Protein AF-A0A956X4N4-F1 (afdb_monomer)

Radius of gyration: 34.32 Å; Cα contacts (8 Å, |Δi|>4): 43; chains: 1; bounding box: 72×39×93 Å

Structure (mmCIF, N/CA/C/O backbone):
data_AF-A0A956X4N4-F1
#
_entry.id   AF-A0A956X4N4-F1
#
loop_
_atom_site.group_PDB
_atom_site.id
_atom_site.type_symbol
_atom_site.label_atom_id
_atom_site.label_alt_id
_atom_site.label_comp_id
_atom_site.label_asym_id
_atom_site.label_entity_id
_atom_site.label_seq_id
_atom_site.pdbx_PDB_ins_code
_atom_site.Cartn_x
_atom_site.Cartn_y
_atom_site.Cartn_z
_atom_site.occupancy
_atom_site.B_iso_or_equiv
_atom_site.auth_seq_id
_atom_site.auth_comp_id
_atom_site.auth_asym_id
_atom_site.auth_atom_id
_atom_site.pdbx_PDB_model_num
ATOM 1 N N . MET A 1 1 ? -42.221 9.502 59.748 1.00 60.72 1 MET A N 1
ATOM 2 C CA . MET A 1 1 ? -41.994 8.492 58.688 1.00 60.72 1 MET A CA 1
ATOM 3 C C . MET A 1 1 ? -40.885 7.553 59.148 1.00 60.72 1 MET A C 1
ATOM 5 O O . MET A 1 1 ? -39.830 8.037 59.537 1.00 60.72 1 MET A O 1
ATOM 9 N N . ASN A 1 2 ? -41.137 6.245 59.219 1.00 82.75 2 ASN A N 1
ATOM 10 C CA . ASN A 1 2 ? -40.305 5.322 60.005 1.00 82.75 2 ASN A CA 1
ATOM 11 C C . ASN A 1 2 ? 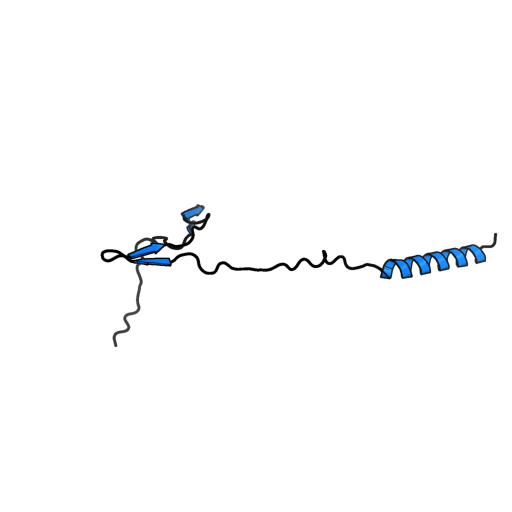-39.053 4.881 59.233 1.00 82.75 2 ASN A C 1
ATOM 13 O O . ASN A 1 2 ? -39.122 4.673 58.023 1.00 82.75 2 ASN A O 1
ATOM 17 N N . ARG A 1 3 ? -37.925 4.676 59.934 1.00 85.81 3 ARG A N 1
ATOM 18 C CA . ARG A 1 3 ? -36.639 4.215 59.355 1.00 85.81 3 ARG A CA 1
ATOM 19 C C . ARG A 1 3 ? -36.794 2.972 58.460 1.00 85.81 3 ARG A C 1
ATOM 21 O O . ARG A 1 3 ? -36.113 2.846 57.451 1.00 85.81 3 ARG A O 1
ATOM 28 N N . ARG A 1 4 ? -37.762 2.105 58.778 1.00 87.25 4 ARG A N 1
ATOM 29 C CA . ARG A 1 4 ? -38.144 0.925 57.986 1.00 87.25 4 ARG A CA 1
ATOM 30 C C . ARG A 1 4 ? -38.617 1.261 56.564 1.00 87.25 4 ARG A C 1
ATOM 32 O O . ARG A 1 4 ? -38.272 0.545 55.634 1.00 87.25 4 ARG A O 1
ATOM 39 N N . ASN A 1 5 ? -39.363 2.349 56.377 1.00 88.38 5 ASN A N 1
ATOM 40 C CA . ASN A 1 5 ? -39.889 2.731 55.063 1.00 88.38 5 ASN A CA 1
ATOM 41 C C . ASN A 1 5 ? -38.766 3.260 54.156 1.00 88.38 5 ASN A C 1
ATOM 43 O O . ASN A 1 5 ? -38.765 2.987 52.963 1.00 88.38 5 ASN A O 1
ATOM 47 N N . TRP A 1 6 ? -37.771 3.938 54.736 1.00 91.00 6 TRP A N 1
ATOM 48 C CA . TRP A 1 6 ? -36.577 4.401 54.020 1.00 91.00 6 TRP A CA 1
ATOM 49 C C . TRP A 1 6 ? -35.702 3.250 53.524 1.00 91.00 6 TRP A C 1
ATOM 51 O O . TRP A 1 6 ? -35.243 3.279 52.386 1.00 91.00 6 TRP A O 1
ATOM 61 N N . MET A 1 7 ? -35.527 2.210 54.344 1.00 91.12 7 MET A N 1
ATOM 62 C CA . MET A 1 7 ? -34.797 1.002 53.945 1.00 91.12 7 MET A CA 1
ATOM 63 C C . MET A 1 7 ? -35.459 0.322 52.739 1.00 91.12 7 MET A C 1
ATOM 65 O O . MET A 1 7 ? -34.776 -0.048 51.789 1.00 91.12 7 MET A O 1
ATOM 69 N N . ILE A 1 8 ? -36.792 0.212 52.735 1.00 94.50 8 ILE A N 1
ATOM 70 C CA . ILE A 1 8 ? -37.541 -0.402 51.627 1.00 94.50 8 ILE A CA 1
ATOM 71 C C . ILE A 1 8 ? -37.366 0.407 50.338 1.00 94.50 8 ILE A 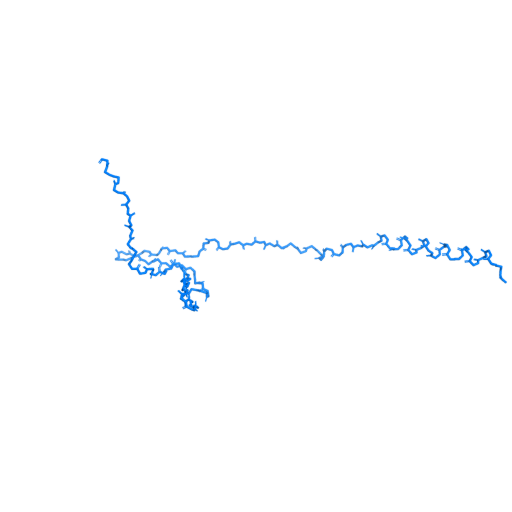C 1
ATOM 73 O O . ILE A 1 8 ? -37.079 -0.171 49.292 1.00 94.50 8 ILE A O 1
ATOM 77 N N . VAL A 1 9 ? -37.472 1.737 50.417 1.00 94.94 9 VAL A N 1
ATOM 78 C CA . VAL 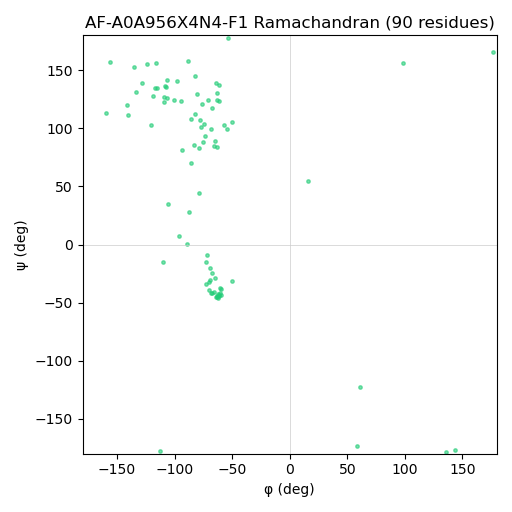A 1 9 ? -37.290 2.623 49.257 1.00 94.94 9 VAL A CA 1
ATOM 79 C C . VAL A 1 9 ? -35.873 2.511 48.693 1.00 94.94 9 VAL A C 1
ATOM 81 O O . VAL A 1 9 ? -35.717 2.333 47.489 1.00 94.94 9 VAL A O 1
ATOM 84 N N . LEU A 1 10 ? -34.843 2.539 49.544 1.00 95.06 10 LEU A N 1
ATOM 85 C CA . LEU A 1 10 ? -33.450 2.397 49.105 1.00 95.06 10 LEU A CA 1
ATOM 86 C C . LEU A 1 10 ? -33.196 1.053 48.416 1.00 95.06 10 LEU A C 1
ATOM 88 O O . LEU A 1 10 ? -32.534 1.003 47.382 1.00 95.06 10 LEU A O 1
ATOM 92 N N . THR A 1 11 ? -33.759 -0.027 48.955 1.00 94.25 11 THR A N 1
ATOM 93 C CA . THR A 1 11 ? -33.589 -1.368 48.380 1.00 94.25 11 THR A CA 1
ATOM 94 C C . THR A 1 11 ? -34.303 -1.489 47.032 1.00 94.25 11 THR A C 1
ATOM 96 O O . THR A 1 11 ? -33.736 -2.029 46.085 1.00 94.25 11 THR A O 1
ATOM 99 N N . ALA A 1 12 ? -35.514 -0.934 46.914 1.00 95.12 12 ALA A N 1
ATOM 100 C CA . ALA A 1 12 ? -36.266 -0.912 45.661 1.00 95.12 12 ALA A CA 1
ATOM 101 C C . ALA A 1 12 ? -35.544 -0.101 44.573 1.00 95.12 12 ALA A C 1
ATOM 103 O O . ALA A 1 12 ? -35.414 -0.571 43.446 1.00 95.12 12 ALA A O 1
ATOM 104 N N . VAL A 1 13 ? -35.012 1.077 44.918 1.00 93.94 13 VAL A N 1
ATOM 105 C CA . VAL A 1 13 ? -34.214 1.901 43.994 1.00 93.94 13 VAL A CA 1
ATOM 106 C C . VAL A 1 13 ? -32.959 1.153 43.545 1.00 93.94 13 VAL A C 1
ATOM 108 O O . VAL A 1 13 ? -32.658 1.126 42.355 1.00 93.94 13 VAL A O 1
ATOM 111 N N . CYS A 1 14 ? -32.259 0.493 44.470 1.00 91.81 14 CYS A N 1
ATOM 112 C CA . CYS A 1 14 ? -31.059 -0.275 44.149 1.00 91.81 14 CYS A CA 1
ATOM 113 C C . CYS A 1 14 ? -31.363 -1.430 43.180 1.00 91.81 14 CYS A C 1
ATOM 115 O O . CYS A 1 14 ? -30.660 -1.592 42.186 1.00 91.81 14 CYS A O 1
ATOM 117 N N . LEU A 1 15 ? -32.455 -2.172 43.403 1.00 91.69 15 LEU A N 1
ATOM 118 C CA . LEU A 1 15 ? -32.905 -3.243 42.505 1.00 91.69 15 LEU A CA 1
ATOM 119 C C . LEU A 1 15 ? -33.262 -2.726 41.107 1.00 91.69 15 LEU A C 1
ATOM 121 O O . LEU A 1 15 ? -32.869 -3.340 40.118 1.00 91.69 15 LEU A O 1
ATOM 125 N N . VAL A 1 16 ? -33.952 -1.587 41.009 1.00 90.75 16 VAL A N 1
ATOM 126 C CA . VAL A 1 16 ? -34.274 -0.963 39.715 1.00 90.75 16 VAL A CA 1
ATOM 127 C C . VAL A 1 16 ? -32.998 -0.557 38.977 1.00 90.75 16 VAL A C 1
ATOM 129 O O . VAL A 1 16 ? -32.852 -0.877 37.799 1.00 90.75 16 VAL A O 1
ATOM 132 N N . CYS A 1 17 ? -32.036 0.072 39.657 1.00 86.12 17 CYS A N 1
ATOM 133 C CA . CYS A 1 17 ? -30.749 0.427 39.055 1.00 86.12 17 CYS A CA 1
ATOM 134 C C . CYS A 1 17 ? -29.974 -0.805 38.559 1.00 86.12 17 CYS A C 1
ATOM 136 O O . CYS A 1 17 ? -29.355 -0.751 37.499 1.00 86.12 17 CYS A O 1
ATOM 138 N N . LEU A 1 18 ? -30.032 -1.919 39.294 1.00 84.25 18 LEU A N 1
ATOM 139 C CA . LEU A 1 18 ? -29.336 -3.161 38.950 1.00 84.25 18 LEU A CA 1
ATOM 140 C C . LEU A 1 18 ? -29.948 -3.841 37.714 1.00 84.25 18 LEU A C 1
ATOM 142 O O . LEU A 1 18 ? -29.218 -4.311 36.846 1.00 84.25 18 LEU A O 1
ATOM 146 N N . VAL A 1 19 ? -31.279 -3.822 37.592 1.00 83.31 19 VAL A N 1
ATOM 147 C CA . VAL A 1 19 ? -31.994 -4.313 36.401 1.00 83.31 19 VAL A CA 1
ATOM 148 C C . VAL A 1 19 ? -31.719 -3.423 35.185 1.00 83.31 19 VAL A C 1
ATOM 150 O O . VAL A 1 19 ? -31.458 -3.932 34.097 1.00 83.31 19 VAL A O 1
ATOM 153 N N . MET A 1 20 ? -31.711 -2.099 35.364 1.00 75.62 20 MET A N 1
ATOM 154 C CA . MET A 1 20 ? -31.444 -1.147 34.279 1.00 75.62 20 MET A CA 1
ATOM 155 C C . MET A 1 20 ? -29.979 -1.170 33.815 1.00 75.62 20 MET A C 1
ATOM 157 O O . MET A 1 20 ? -29.714 -0.993 32.629 1.00 75.62 20 MET A O 1
ATOM 161 N N . GLY A 1 21 ? -29.028 -1.442 34.716 1.00 68.75 21 GLY A N 1
ATOM 162 C CA . GLY A 1 21 ? -27.606 -1.590 34.386 1.00 68.75 21 GLY A CA 1
ATOM 163 C C . GLY A 1 21 ? -27.272 -2.845 33.568 1.00 68.75 21 GLY A C 1
ATOM 164 O O . GLY A 1 21 ? -26.247 -2.873 32.895 1.00 68.75 21 GLY A O 1
ATOM 165 N N . GLY A 1 22 ? -28.137 -3.866 33.570 1.00 64.38 22 GLY A N 1
ATOM 166 C CA . GLY A 1 22 ? -27.982 -5.059 32.726 1.00 64.38 22 GLY A CA 1
ATOM 167 C C . GLY A 1 22 ? -28.273 -4.817 31.238 1.00 64.38 22 GLY A C 1
ATOM 168 O O . GLY A 1 22 ? -27.877 -5.622 30.400 1.00 64.38 22 GLY A O 1
ATOM 169 N N . LEU A 1 23 ? -28.917 -3.694 30.893 1.00 60.94 23 LEU A N 1
ATOM 170 C CA . LEU A 1 23 ? -29.217 -3.284 29.515 1.00 60.94 23 LEU A CA 1
ATOM 171 C C . LEU A 1 23 ? -28.076 -2.484 28.872 1.00 60.94 23 LEU A C 1
ATOM 173 O O . LEU A 1 23 ? -28.320 -1.674 27.976 1.00 60.94 23 LEU A O 1
ATOM 177 N N . VAL A 1 24 ? -26.824 -2.702 29.292 1.00 61.12 24 VAL A N 1
ATOM 178 C CA . VAL A 1 24 ? -25.661 -2.262 28.512 1.00 61.12 24 VAL A CA 1
ATOM 179 C C . VAL A 1 24 ? -25.670 -3.068 27.215 1.00 61.12 24 VAL A C 1
ATOM 181 O O . VAL A 1 24 ? -25.048 -4.120 27.086 1.00 61.12 24 VAL A O 1
ATOM 184 N N . LEU A 1 25 ? -26.432 -2.575 26.240 1.00 62.03 25 LEU A N 1
ATOM 185 C CA . LEU A 1 25 ? -26.278 -2.917 24.843 1.00 62.03 25 LEU A CA 1
ATOM 186 C C . LEU A 1 25 ? -24.840 -2.539 24.524 1.00 62.03 25 LEU A C 1
ATOM 188 O O . LEU A 1 25 ? -24.512 -1.357 24.428 1.0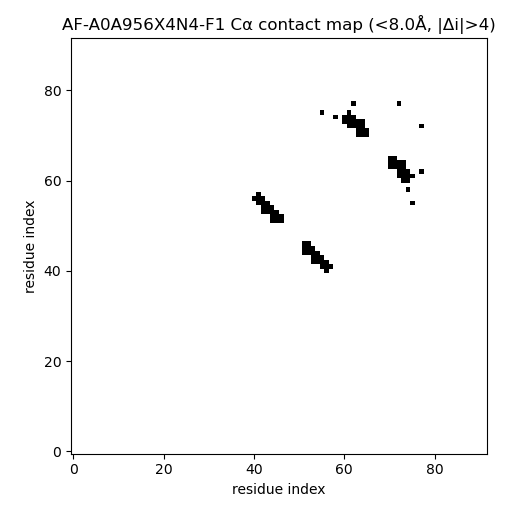0 62.03 25 LEU A O 1
ATOM 192 N N . ALA A 1 26 ? -23.964 -3.537 24.445 1.00 61.00 26 ALA A N 1
ATOM 193 C CA . ALA A 1 26 ? -22.643 -3.352 23.886 1.00 61.00 26 ALA A CA 1
ATOM 194 C C . ALA A 1 26 ? -22.851 -2.750 22.493 1.00 61.00 26 ALA A C 1
ATOM 196 O O . ALA A 1 26 ? -23.229 -3.448 21.550 1.00 61.00 26 ALA A O 1
ATOM 197 N N . GLN A 1 27 ? -22.692 -1.430 22.395 1.00 59.97 27 GLN A N 1
ATOM 198 C CA . GLN A 1 27 ? -22.715 -0.671 21.159 1.00 59.97 27 GLN A CA 1
ATOM 199 C C . GLN A 1 27 ? -21.530 -1.158 20.326 1.00 59.97 27 GLN A C 1
ATOM 201 O O . GLN A 1 27 ? -20.445 -0.584 20.336 1.00 59.97 27 GLN A O 1
ATOM 206 N N . SER A 1 28 ? -21.739 -2.253 19.612 1.00 65.94 28 SER A N 1
ATOM 207 C CA . SER A 1 28 ? -20.865 -2.730 18.554 1.00 65.94 28 SER A CA 1
ATOM 208 C C . SER A 1 28 ? -21.304 -2.015 17.284 1.00 65.94 28 SER A C 1
ATOM 210 O O . SER A 1 28 ? -21.975 -2.593 16.451 1.00 65.94 28 SER A O 1
ATOM 212 N N . GLY A 1 29 ? -21.046 -0.703 17.229 1.00 61.88 29 GLY A N 1
ATOM 213 C CA . GLY A 1 29 ? -21.194 0.192 16.073 1.00 61.88 29 GLY A CA 1
ATOM 214 C C . GLY A 1 29 ? -22.033 -0.277 14.871 1.00 61.88 29 GLY A C 1
ATOM 215 O O . GLY A 1 29 ? -21.516 -0.249 13.770 1.00 61.88 29 GLY A O 1
ATOM 216 N N . GLY A 1 30 ? -23.299 -0.678 15.033 1.00 68.44 30 GLY A N 1
ATOM 217 C CA . GLY A 1 30 ? -24.179 -1.088 13.926 1.00 68.44 30 GLY A CA 1
ATOM 218 C C . GLY A 1 30 ? -23.688 -2.270 13.063 1.00 68.44 30 GLY A C 1
ATOM 219 O O . GLY A 1 30 ? -22.678 -2.913 13.325 1.00 68.44 30 GLY A O 1
ATOM 220 N N . SER A 1 31 ? -24.416 -2.560 11.978 1.00 67.38 31 SER A N 1
ATOM 221 C CA . SER A 1 31 ? -24.045 -3.579 10.979 1.00 67.38 31 SER A CA 1
ATOM 222 C C . SER A 1 31 ? -22.980 -3.071 9.997 1.00 67.38 31 SER A C 1
ATOM 224 O O . SER A 1 31 ? -23.111 -3.251 8.784 1.00 67.38 31 SER A O 1
ATOM 226 N N . PHE A 1 32 ? -21.938 -2.390 10.476 1.00 65.69 32 PHE A N 1
ATOM 227 C CA . PHE A 1 32 ? -20.835 -1.999 9.603 1.00 65.69 32 PHE A CA 1
ATOM 228 C C . PHE A 1 32 ? -19.953 -3.218 9.336 1.00 65.69 32 PHE A C 1
ATOM 230 O O . PHE A 1 32 ? -19.127 -3.620 10.151 1.00 65.69 32 PHE A O 1
ATOM 237 N N . ALA A 1 33 ? -20.132 -3.821 8.163 1.00 74.38 33 ALA A N 1
ATOM 238 C CA . ALA A 1 33 ? -19.198 -4.808 7.654 1.00 74.38 33 ALA A CA 1
ATOM 239 C C . ALA A 1 33 ? -17.934 -4.085 7.167 1.00 74.38 33 ALA A C 1
ATOM 241 O O . ALA A 1 33 ? -17.928 -3.480 6.093 1.00 74.38 33 ALA A O 1
ATOM 242 N N . LEU A 1 34 ? -16.855 -4.151 7.948 1.00 72.00 34 LEU A N 1
ATOM 243 C CA . LEU A 1 34 ? -15.527 -3.767 7.474 1.00 72.00 34 LEU A CA 1
ATOM 244 C C . LEU A 1 34 ? -15.076 -4.791 6.428 1.00 72.00 34 LEU A C 1
ATOM 246 O O . LEU A 1 34 ? -14.636 -5.891 6.763 1.00 72.00 34 LEU A O 1
ATOM 250 N N . ARG A 1 35 ? -15.221 -4.447 5.147 1.00 76.12 35 ARG A N 1
ATOM 251 C CA . ARG A 1 35 ? -14.718 -5.275 4.049 1.00 76.12 35 ARG A CA 1
ATOM 252 C C . ARG A 1 35 ? -13.259 -4.924 3.796 1.00 76.12 35 ARG A C 1
ATOM 254 O O . ARG A 1 35 ? -12.953 -3.840 3.310 1.00 76.12 35 ARG A O 1
ATOM 261 N N . GLN A 1 36 ? -12.373 -5.840 4.169 1.00 78.69 36 GLN A N 1
ATOM 262 C CA . GLN A 1 36 ? -10.955 -5.744 3.855 1.00 78.69 36 GLN A CA 1
ATOM 263 C C . GLN A 1 36 ? -10.736 -6.210 2.418 1.00 78.69 36 GLN A C 1
ATOM 265 O O . GLN A 1 36 ? -11.185 -7.289 2.034 1.00 78.69 36 GLN A O 1
ATOM 270 N N . TYR A 1 37 ? -10.039 -5.392 1.642 1.00 69.81 37 TYR A N 1
ATOM 271 C CA . TYR A 1 37 ? -9.558 -5.745 0.318 1.00 69.81 37 TYR A CA 1
ATOM 272 C C . TYR A 1 37 ? -8.072 -5.439 0.274 1.00 69.81 37 TYR A C 1
ATOM 274 O O . TYR A 1 37 ? -7.637 -4.405 0.780 1.00 69.81 37 TYR A O 1
ATOM 282 N N . THR 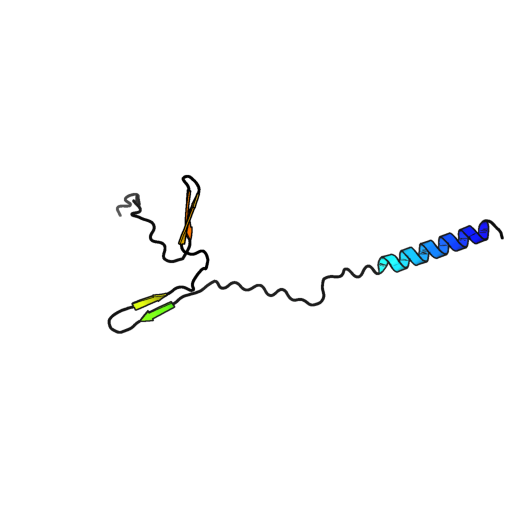A 1 38 ? -7.315 -6.326 -0.349 1.00 63.47 38 THR A N 1
ATOM 283 C CA . THR A 1 38 ? -5.950 -6.043 -0.764 1.00 63.47 38 THR A CA 1
ATOM 284 C C . THR A 1 38 ? -5.928 -5.920 -2.287 1.00 63.47 38 THR A C 1
ATOM 286 O O . THR A 1 38 ? -6.592 -6.679 -2.994 1.00 63.47 38 THR A O 1
ATOM 289 N N . ILE A 1 39 ? -5.216 -4.911 -2.794 1.00 67.75 39 ILE A N 1
ATOM 290 C CA . ILE A 1 39 ? -4.883 -4.806 -4.214 1.00 67.75 39 ILE A CA 1
ATOM 291 C C . ILE A 1 39 ? -3.505 -5.451 -4.361 1.00 67.75 39 ILE A C 1
ATOM 293 O O . ILE A 1 39 ? -2.482 -4.772 -4.372 1.00 67.75 39 ILE A O 1
ATOM 297 N N . ASP A 1 40 ? -3.494 -6.783 -4.436 1.00 61.22 40 ASP A N 1
ATOM 298 C CA . ASP A 1 40 ? -2.268 -7.594 -4.537 1.00 61.22 40 ASP A CA 1
ATOM 299 C C . ASP A 1 40 ? -1.588 -7.482 -5.913 1.00 61.22 40 ASP A C 1
ATOM 301 O O . ASP A 1 40 ? -0.481 -7.977 -6.121 1.00 61.22 40 ASP A O 1
ATOM 305 N N . GLY A 1 41 ? -2.255 -6.849 -6.881 1.00 66.88 41 GLY A N 1
ATOM 306 C CA . GLY A 1 41 ? -1.808 -6.763 -8.261 1.00 66.88 41 GLY A CA 1
ATOM 307 C C . GLY A 1 41 ? -2.104 -5.398 -8.856 1.00 66.88 41 GLY A C 1
ATOM 308 O O . GLY A 1 41 ? -3.254 -4.979 -8.960 1.00 66.88 41 GLY A O 1
ATOM 309 N N . GLY A 1 42 ? -1.049 -4.718 -9.288 1.00 69.56 42 GLY A N 1
ATOM 310 C CA . GLY A 1 42 ? -1.143 -3.480 -10.035 1.00 69.56 42 GLY A CA 1
ATOM 311 C C . GLY A 1 42 ? -0.084 -3.478 -11.118 1.00 69.56 42 GLY A C 1
ATOM 312 O O . GLY A 1 42 ? 1.103 -3.409 -10.809 1.00 69.56 42 GLY A O 1
ATOM 313 N N . GLY A 1 43 ? -0.500 -3.561 -12.379 1.00 77.12 43 GLY A N 1
ATOM 314 C CA . GLY A 1 43 ? 0.413 -3.623 -13.514 1.00 77.12 43 GLY A CA 1
ATOM 315 C C . GLY A 1 43 ? -0.057 -4.528 -14.640 1.00 77.12 43 GLY A C 1
ATOM 316 O O . GLY A 1 43 ? -1.146 -5.090 -14.594 1.00 77.12 43 GLY A O 1
ATOM 317 N N . GLY A 1 44 ? 0.781 -4.670 -15.660 1.00 79.88 44 GLY A N 1
ATOM 318 C CA . GLY A 1 44 ? 0.501 -5.502 -16.823 1.00 79.88 44 GLY A CA 1
ATOM 319 C C . GLY A 1 44 ? 1.604 -5.413 -17.868 1.00 79.88 44 GLY A C 1
ATOM 320 O O . GLY A 1 44 ? 2.458 -4.526 -17.819 1.00 79.88 44 GLY A O 1
ATOM 321 N N . SER A 1 45 ? 1.590 -6.351 -18.812 1.00 86.12 45 SER A N 1
ATOM 322 C CA . SER A 1 45 ? 2.413 -6.275 -20.018 1.00 86.12 45 SER A CA 1
ATOM 323 C C . SER A 1 45 ? 1.521 -5.941 -21.207 1.00 86.12 45 SER A C 1
ATOM 325 O O . SER A 1 45 ? 0.557 -6.656 -21.466 1.00 86.12 45 SER A O 1
ATOM 327 N N . SER A 1 46 ? 1.871 -4.894 -21.941 1.00 86.81 46 SER A N 1
ATOM 328 C CA . SER A 1 46 ? 1.278 -4.555 -23.232 1.00 86.81 46 SER A CA 1
ATOM 329 C C . SER A 1 46 ? 2.317 -4.824 -24.312 1.00 86.81 46 SER A C 1
ATOM 331 O O . SER A 1 46 ? 3.443 -4.344 -24.212 1.00 86.81 46 SER A O 1
ATOM 333 N N . ALA A 1 47 ? 1.971 -5.602 -25.334 1.00 93.06 47 ALA A N 1
ATOM 334 C CA . ALA A 1 47 ? 2.901 -5.988 -26.392 1.00 93.06 47 ALA A CA 1
ATOM 335 C C . ALA A 1 47 ? 2.443 -5.455 -27.754 1.00 93.06 47 ALA A C 1
ATOM 337 O O . ALA A 1 47 ? 1.271 -5.572 -28.109 1.00 93.06 47 ALA A O 1
ATOM 338 N N . GLY A 1 48 ? 3.386 -4.895 -28.511 1.00 87.31 48 GLY A N 1
ATOM 339 C CA . GLY A 1 48 ? 3.281 -4.655 -29.949 1.00 87.31 48 GLY A CA 1
ATOM 340 C C . GLY A 1 48 ? 4.274 -5.534 -30.715 1.00 87.31 48 GLY A C 1
ATOM 341 O O . GLY A 1 48 ? 5.009 -6.319 -30.122 1.00 87.31 48 GLY A O 1
ATOM 342 N N .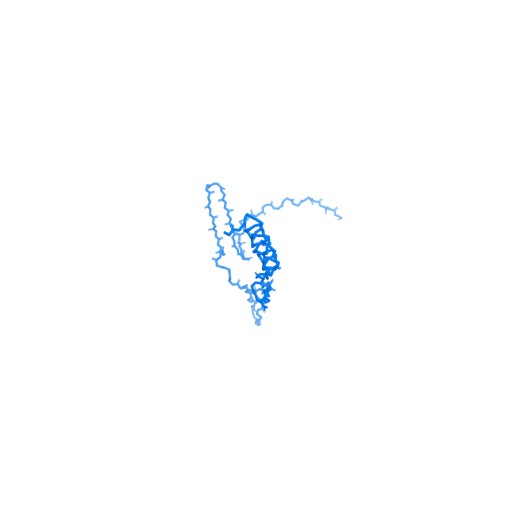 SER A 1 49 ? 4.333 -5.392 -32.039 1.00 88.75 49 SER A N 1
ATOM 343 C CA . SER A 1 49 ? 5.222 -6.205 -32.887 1.00 88.75 49 SER A CA 1
ATOM 344 C C . SER A 1 49 ? 6.718 -5.973 -32.631 1.00 88.75 49 SER A C 1
ATOM 346 O O . SER A 1 49 ? 7.510 -6.890 -32.820 1.00 88.75 49 SER A O 1
ATOM 348 N N . ALA A 1 50 ? 7.108 -4.771 -32.196 1.00 93.69 50 ALA A N 1
ATOM 349 C CA . ALA A 1 50 ? 8.510 -4.380 -32.020 1.00 93.69 50 ALA A CA 1
ATOM 350 C C . ALA A 1 50 ? 8.942 -4.203 -30.554 1.00 93.69 50 ALA A C 1
ATOM 352 O O . ALA A 1 50 ? 10.137 -4.129 -30.279 1.00 93.69 50 ALA A O 1
ATOM 353 N N . PHE A 1 51 ? 8.002 -4.106 -29.607 1.00 88.75 51 PHE A N 1
ATOM 354 C CA . PHE A 1 51 ? 8.331 -3.860 -28.203 1.00 88.75 51 PHE A CA 1
ATOM 355 C C . PHE A 1 51 ? 7.249 -4.348 -27.241 1.00 88.75 51 PHE A C 1
ATOM 357 O O . PHE A 1 51 ? 6.071 -4.462 -27.584 1.00 88.75 51 PHE A O 1
ATOM 364 N N . VAL A 1 52 ? 7.673 -4.587 -26.000 1.00 91.62 52 VAL A N 1
ATOM 365 C CA . VAL A 1 52 ? 6.808 -4.915 -24.865 1.00 91.62 52 VAL A CA 1
ATOM 366 C C . VAL A 1 52 ? 6.968 -3.833 -23.806 1.00 91.62 52 VAL A C 1
ATOM 368 O O . VAL A 1 52 ? 8.081 -3.529 -23.382 1.00 91.62 52 VAL A O 1
ATOM 371 N N . VAL A 1 53 ? 5.850 -3.272 -23.359 1.00 89.06 53 VAL A N 1
ATOM 372 C CA . VAL A 1 53 ? 5.764 -2.320 -22.252 1.00 89.06 53 VAL A CA 1
ATOM 373 C C . VAL A 1 53 ? 5.299 -3.073 -21.016 1.00 89.06 53 VAL A C 1
ATOM 375 O O . VAL A 1 53 ? 4.245 -3.704 -21.039 1.00 89.06 53 VAL A O 1
ATOM 378 N N . ARG A 1 54 ? 6.064 -3.000 -19.927 1.00 84.69 54 ARG A N 1
ATOM 379 C CA . ARG A 1 54 ? 5.657 -3.521 -18.618 1.00 84.69 54 ARG A CA 1
ATOM 380 C C . ARG A 1 54 ? 5.388 -2.352 -17.684 1.00 84.69 54 ARG A C 1
ATOM 382 O O . ARG A 1 54 ? 6.265 -1.520 -17.485 1.00 84.69 54 ARG A O 1
ATOM 389 N N . GLY A 1 55 ? 4.178 -2.288 -17.143 1.00 81.44 55 GLY A N 1
ATOM 390 C CA . GLY A 1 55 ? 3.772 -1.275 -16.173 1.00 81.44 55 GLY A CA 1
ATOM 391 C C . GLY A 1 55 ? 3.423 -1.901 -14.830 1.00 81.44 55 GLY A C 1
ATOM 392 O O . GLY A 1 55 ? 3.042 -3.070 -14.768 1.00 81.44 55 GLY A O 1
ATOM 393 N N . THR A 1 56 ? 3.515 -1.109 -13.766 1.00 79.00 56 THR A N 1
ATOM 394 C CA . THR A 1 56 ? 2.956 -1.411 -12.440 1.00 79.00 56 THR A CA 1
ATOM 395 C C . THR A 1 56 ? 2.027 -0.281 -12.017 1.00 79.00 56 THR A C 1
ATOM 397 O O . THR A 1 56 ? 2.189 0.848 -12.481 1.00 79.00 56 THR A O 1
ATOM 400 N N . ALA A 1 57 ? 1.061 -0.555 -11.142 1.00 77.38 57 ALA A N 1
ATOM 401 C CA . ALA A 1 57 ? 0.302 0.521 -10.515 1.00 77.38 57 ALA A CA 1
ATOM 402 C C . ALA A 1 57 ? 1.268 1.393 -9.703 1.00 77.38 57 ALA A C 1
ATOM 404 O O . ALA A 1 57 ? 2.180 0.880 -9.049 1.00 77.38 57 ALA A O 1
ATOM 405 N N . GLY A 1 58 ? 1.097 2.711 -9.800 1.00 72.38 58 GLY A N 1
ATOM 406 C CA . GLY A 1 58 ? 1.934 3.660 -9.078 1.00 72.38 58 GLY A CA 1
ATOM 407 C C . GLY A 1 58 ? 1.762 3.508 -7.568 1.00 72.38 58 GLY A C 1
ATOM 408 O O . GLY A 1 58 ? 0.646 3.343 -7.080 1.00 72.38 58 GLY A O 1
ATOM 409 N N . GLN A 1 59 ? 2.873 3.591 -6.844 1.00 72.25 59 GLN A N 1
ATOM 410 C CA . GLN A 1 59 ? 2.906 3.717 -5.391 1.00 72.25 59 GLN A CA 1
ATOM 411 C C . GLN A 1 59 ? 3.320 5.147 -5.037 1.00 72.25 59 GLN A C 1
ATOM 413 O O . GLN A 1 59 ? 4.245 5.682 -5.647 1.00 72.25 59 GLN A O 1
ATOM 418 N N . ALA A 1 60 ? 2.634 5.776 -4.079 1.00 74.38 60 ALA A N 1
ATOM 419 C CA . ALA A 1 60 ? 2.951 7.145 -3.659 1.00 74.38 60 ALA A CA 1
ATOM 420 C C . ALA A 1 60 ? 4.318 7.241 -2.955 1.00 74.38 60 ALA A C 1
ATOM 422 O O . ALA A 1 60 ? 4.944 8.296 -2.964 1.00 74.38 60 ALA A O 1
ATOM 423 N N . ASP A 1 61 ? 4.777 6.136 -2.371 1.00 71.06 61 ASP A N 1
ATOM 424 C CA . ASP A 1 61 ? 6.056 5.965 -1.685 1.00 71.06 61 ASP A CA 1
ATOM 425 C C . ASP A 1 61 ? 7.153 5.354 -2.577 1.00 71.06 61 ASP A C 1
ATOM 427 O O . ASP A 1 61 ? 8.247 5.052 -2.099 1.00 71.06 61 ASP A O 1
ATOM 431 N N . ALA A 1 62 ? 6.903 5.189 -3.882 1.00 81.25 62 ALA A N 1
ATOM 432 C CA . ALA A 1 62 ? 7.949 4.788 -4.814 1.00 81.25 62 ALA A CA 1
ATOM 433 C C . ALA A 1 62 ? 9.046 5.863 -4.887 1.00 81.25 62 ALA A C 1
ATOM 435 O O . ALA A 1 62 ? 8.769 7.041 -5.108 1.00 81.25 62 ALA A O 1
ATOM 436 N N . GLY A 1 63 ? 10.305 5.448 -4.748 1.00 80.62 63 GLY A N 1
ATOM 437 C CA . GLY A 1 63 ? 11.450 6.353 -4.740 1.00 80.62 63 GLY A CA 1
ATOM 438 C C . GLY A 1 63 ? 12.453 6.036 -3.639 1.00 80.62 63 GLY A C 1
ATOM 439 O O . GLY A 1 63 ? 12.322 5.069 -2.894 1.00 80.62 63 GLY A O 1
ATOM 440 N N . THR A 1 64 ? 13.497 6.851 -3.560 1.00 86.81 64 THR A N 1
ATOM 441 C CA . THR A 1 64 ? 14.543 6.712 -2.549 1.00 86.81 64 THR A CA 1
ATOM 442 C C . THR A 1 64 ? 14.249 7.606 -1.350 1.00 86.81 64 THR A C 1
ATOM 444 O O . THR A 1 64 ? 14.162 8.823 -1.490 1.00 86.81 64 THR A O 1
ATOM 447 N N . ALA A 1 65 ? 14.167 7.009 -0.167 1.00 86.69 65 ALA A N 1
ATOM 448 C CA . ALA A 1 65 ? 14.206 7.691 1.119 1.00 86.69 65 ALA A CA 1
ATOM 449 C C . ALA A 1 65 ? 15.563 7.432 1.788 1.00 86.69 65 ALA A C 1
ATOM 451 O O . ALA A 1 65 ? 16.101 6.328 1.711 1.00 86.69 65 ALA A O 1
ATOM 452 N N . SER A 1 66 ? 16.132 8.428 2.461 1.00 91.50 66 SER A N 1
ATOM 453 C CA . SER A 1 66 ? 17.406 8.285 3.169 1.00 91.50 66 SER A CA 1
ATOM 454 C C . SER A 1 66 ? 17.363 8.921 4.555 1.00 91.50 66 SER A C 1
ATOM 456 O O . SER A 1 66 ? 16.602 9.853 4.813 1.00 91.50 66 SER A O 1
ATOM 458 N N . GLY A 1 67 ? 18.181 8.390 5.461 1.00 92.75 67 GLY A N 1
ATOM 459 C CA . GLY A 1 67 ? 18.336 8.882 6.825 1.00 92.75 67 GLY A CA 1
ATOM 460 C C . GLY A 1 67 ? 19.657 8.404 7.423 1.00 92.75 67 GLY A C 1
ATOM 461 O O . GLY A 1 67 ? 19.851 7.210 7.646 1.00 92.75 67 GLY A O 1
ATOM 462 N N . GLY A 1 68 ? 20.583 9.332 7.679 1.00 91.94 68 GLY A N 1
ATOM 463 C CA . GLY A 1 68 ? 21.938 8.996 8.124 1.00 91.94 68 GLY A CA 1
ATOM 464 C C . GLY A 1 68 ? 22.678 8.150 7.083 1.00 91.94 68 GLY A C 1
ATOM 465 O O . GLY A 1 68 ? 22.812 8.558 5.933 1.00 91.94 68 GLY A O 1
ATOM 466 N N . THR A 1 69 ? 23.141 6.967 7.485 1.00 91.00 69 THR A N 1
ATOM 467 C CA . THR A 1 69 ? 23.783 5.978 6.600 1.00 91.00 69 THR A CA 1
ATOM 468 C C . THR A 1 69 ? 22.793 5.002 5.961 1.00 91.00 69 THR A C 1
ATOM 470 O O . THR A 1 69 ? 23.208 4.107 5.226 1.00 91.00 69 THR A O 1
ATOM 473 N N . PHE A 1 70 ? 21.495 5.137 6.245 1.00 86.44 70 PHE A N 1
ATOM 474 C CA . PHE A 1 70 ? 20.465 4.241 5.736 1.00 86.44 70 PHE A CA 1
ATOM 475 C C . PHE A 1 70 ? 19.783 4.827 4.505 1.00 86.44 70 PHE A C 1
ATOM 477 O O . PHE A 1 70 ? 19.480 6.020 4.438 1.00 86.44 70 PHE A O 1
ATOM 484 N N . GLN A 1 71 ? 19.495 3.948 3.550 1.00 87.12 71 GLN A N 1
ATOM 485 C CA . GLN A 1 71 ? 18.733 4.252 2.351 1.00 87.12 71 GLN A CA 1
ATOM 486 C C . GLN A 1 71 ? 17.686 3.160 2.140 1.00 87.12 71 GLN A C 1
ATOM 488 O O . GLN A 1 71 ? 17.999 1.970 2.180 1.00 87.12 71 GLN A O 1
ATOM 493 N N . ILE A 1 72 ? 16.449 3.577 1.906 1.00 85.31 72 ILE A N 1
ATOM 494 C CA . ILE A 1 72 ? 15.328 2.722 1.538 1.00 85.31 72 ILE A CA 1
ATOM 495 C C . ILE A 1 72 ? 14.903 3.117 0.138 1.00 85.31 72 ILE A C 1
ATOM 497 O O . ILE A 1 72 ? 14.777 4.291 -0.191 1.00 85.31 72 ILE A O 1
ATOM 501 N N . ASN A 1 73 ? 14.686 2.113 -0.689 1.00 84.94 73 ASN A N 1
ATOM 502 C CA . ASN A 1 73 ? 14.294 2.278 -2.067 1.00 84.94 73 ASN A CA 1
ATOM 503 C C . ASN A 1 73 ? 12.948 1.585 -2.259 1.00 84.94 73 ASN A C 1
ATOM 505 O O . ASN A 1 73 ? 12.883 0.358 -2.285 1.00 84.94 73 ASN A O 1
ATOM 509 N N . GLY A 1 74 ? 11.885 2.381 -2.312 1.00 80.56 74 GLY A N 1
ATOM 510 C CA . GLY A 1 74 ? 10.516 1.931 -2.518 1.00 80.56 74 GLY A CA 1
ATOM 511 C C . GLY A 1 74 ? 10.149 1.840 -3.999 1.00 80.56 74 GLY A C 1
ATOM 512 O O . GLY A 1 74 ? 10.734 2.515 -4.853 1.00 80.56 74 GLY A O 1
ATOM 513 N N . GLY A 1 75 ? 9.131 1.036 -4.292 1.00 79.12 75 GLY A N 1
ATOM 514 C CA . GLY A 1 75 ? 8.588 0.839 -5.634 1.00 79.12 75 GLY A CA 1
ATOM 515 C C . GLY A 1 75 ? 9.102 -0.414 -6.352 1.00 79.12 75 GLY A C 1
ATOM 516 O O . GLY A 1 75 ? 10.183 -0.933 -6.085 1.00 79.12 75 GLY A O 1
ATOM 517 N N . PHE A 1 76 ? 8.301 -0.895 -7.306 1.00 75.75 76 PHE A N 1
ATOM 518 C CA . PHE A 1 76 ? 8.532 -2.160 -8.017 1.00 75.75 76 PHE A CA 1
ATOM 519 C C . PHE A 1 76 ? 9.740 -2.153 -8.968 1.00 75.75 76 PHE A C 1
ATOM 521 O O . PHE A 1 76 ? 10.355 -3.193 -9.181 1.00 75.75 76 PHE A O 1
ATOM 528 N N . TRP A 1 77 ? 10.079 -0.997 -9.548 1.00 77.06 77 TRP A N 1
ATOM 529 C CA . TRP A 1 77 ? 11.112 -0.857 -10.587 1.00 77.06 77 TRP A CA 1
ATOM 530 C C . TRP A 1 77 ? 12.394 -0.211 -10.067 1.00 77.06 77 TRP A C 1
ATOM 532 O O . TRP A 1 77 ? 13.035 0.570 -10.771 1.00 77.06 77 TRP A O 1
ATOM 542 N N . HIS A 1 78 ? 12.760 -0.479 -8.816 1.00 73.25 78 HIS A N 1
ATOM 543 C CA . HIS A 1 78 ? 13.957 0.134 -8.274 1.00 73.25 78 HIS A CA 1
ATOM 544 C C . HIS A 1 78 ? 15.228 -0.536 -8.811 1.00 73.25 78 HIS A C 1
ATOM 546 O O . HIS A 1 78 ? 15.462 -1.725 -8.602 1.00 73.25 78 HIS A O 1
ATOM 552 N N . SER A 1 79 ? 16.085 0.251 -9.464 1.00 66.69 79 SER A N 1
ATOM 553 C CA . SER A 1 79 ? 17.421 -0.183 -9.872 1.00 66.69 79 SER A CA 1
ATOM 554 C C . SER A 1 79 ? 18.333 -0.211 -8.650 1.00 66.69 79 SER A C 1
ATOM 556 O O . SER A 1 79 ? 19.014 0.768 -8.344 1.00 66.69 79 SER A O 1
ATOM 558 N N . ARG A 1 80 ? 18.366 -1.338 -7.937 1.00 63.88 80 ARG A N 1
ATOM 559 C CA . ARG A 1 80 ? 19.437 -1.593 -6.971 1.00 63.88 80 ARG A CA 1
ATOM 560 C C . ARG A 1 80 ? 20.738 -1.607 -7.787 1.00 63.88 80 ARG A C 1
ATOM 562 O O . ARG A 1 80 ? 20.791 -2.276 -8.815 1.00 63.88 80 ARG A O 1
ATOM 569 N N . GLY A 1 81 ? 21.712 -0.760 -7.429 1.00 66.12 81 GLY A N 1
ATOM 570 C CA . GLY A 1 81 ? 22.996 -0.642 -8.143 1.00 66.12 81 GLY A CA 1
ATOM 571 C C . GLY A 1 81 ? 23.705 -1.998 -8.299 1.00 66.12 81 GLY A C 1
ATOM 572 O O . GLY A 1 81 ? 23.194 -2.992 -7.796 1.00 66.12 81 GLY A O 1
ATOM 573 N N . PRO A 1 82 ? 24.869 -2.078 -8.971 1.00 65.38 82 PRO A N 1
ATOM 574 C CA . PRO A 1 82 ? 25.501 -3.357 -9.307 1.00 65.38 82 PRO A CA 1
ATOM 575 C C . PRO A 1 82 ? 25.609 -4.282 -8.082 1.00 65.38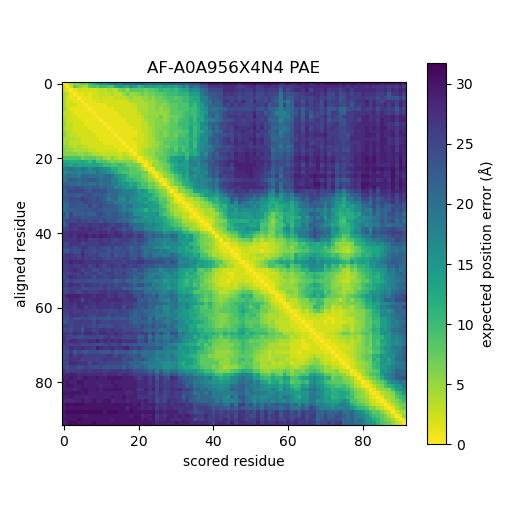 82 PRO A C 1
ATOM 577 O O . PRO A 1 82 ? 26.416 -4.053 -7.183 1.00 65.38 82 PRO A O 1
ATOM 580 N N . GLU A 1 83 ? 24.757 -5.310 -8.032 1.00 68.12 83 GLU A N 1
ATOM 581 C CA . GLU A 1 83 ? 24.780 -6.322 -6.983 1.00 68.12 83 GLU A CA 1
ATOM 582 C C . GLU A 1 83 ? 25.848 -7.351 -7.346 1.00 68.12 83 GLU A C 1
ATOM 584 O O . GLU A 1 83 ? 25.7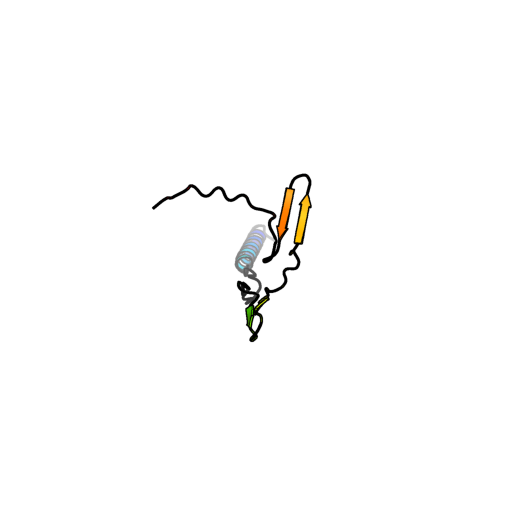12 -8.107 -8.310 1.00 68.12 83 GLU A O 1
ATOM 589 N N . THR A 1 84 ? 26.925 -7.400 -6.565 1.00 66.62 84 THR A N 1
ATOM 590 C CA . THR A 1 84 ? 27.879 -8.507 -6.646 1.00 66.62 84 THR A CA 1
ATOM 591 C C . THR A 1 84 ? 27.235 -9.737 -6.017 1.00 66.62 84 THR A C 1
ATOM 593 O O . THR A 1 84 ? 27.281 -9.933 -4.801 1.00 66.62 84 THR A O 1
ATOM 596 N N . ILE A 1 85 ? 26.600 -10.564 -6.845 1.00 68.19 85 ILE A N 1
ATOM 597 C CA . ILE A 1 85 ? 26.044 -11.845 -6.416 1.00 68.19 85 ILE A CA 1
ATOM 598 C C . ILE A 1 85 ? 27.196 -12.848 -6.308 1.00 68.19 85 ILE A C 1
ATOM 600 O O . ILE A 1 85 ? 27.723 -13.323 -7.313 1.00 68.19 85 ILE A O 1
ATOM 604 N N . TYR A 1 86 ? 27.579 -13.198 -5.081 1.00 69.19 86 TYR A N 1
ATOM 605 C CA . TYR A 1 86 ? 28.484 -14.318 -4.827 1.00 69.19 86 TYR A CA 1
ATOM 606 C C . TYR A 1 86 ? 27.696 -15.626 -4.919 1.00 69.19 86 TYR A C 1
ATOM 608 O O . TYR A 1 86 ? 27.226 -16.153 -3.911 1.00 69.19 86 TYR A O 1
ATOM 616 N N . LEU A 1 87 ? 27.508 -16.143 -6.136 1.00 75.50 87 LEU A N 1
ATOM 617 C CA . LEU A 1 87 ? 26.968 -17.489 -6.304 1.00 75.50 87 LEU A CA 1
ATOM 618 C C . LEU A 1 87 ? 28.033 -18.512 -5.871 1.00 75.50 87 LEU A C 1
ATOM 620 O O . LEU A 1 87 ? 29.132 -18.498 -6.433 1.00 75.50 87 LEU A O 1
ATOM 624 N N . PRO A 1 88 ? 27.745 -19.424 -4.922 1.00 64.44 88 PRO A N 1
ATOM 625 C CA . PRO A 1 88 ? 28.597 -20.585 -4.728 1.00 64.44 88 PRO A CA 1
ATOM 626 C C . PRO A 1 88 ? 28.553 -21.419 -6.012 1.00 64.44 88 PRO A C 1
ATOM 628 O O . PRO A 1 88 ? 27.486 -21.778 -6.510 1.00 64.44 88 PRO A O 1
ATOM 631 N N . PHE A 1 89 ? 29.731 -21.671 -6.572 1.00 62.22 89 PHE A N 1
ATOM 632 C CA . PHE A 1 89 ? 29.935 -22.392 -7.821 1.00 62.22 89 PHE A CA 1
ATOM 633 C C . PHE A 1 89 ? 29.463 -23.851 -7.654 1.00 62.22 89 PHE A C 1
ATOM 635 O O . PHE A 1 89 ? 30.233 -24.720 -7.255 1.00 62.22 89 PHE A O 1
ATOM 642 N N . VAL A 1 90 ? 28.187 -24.142 -7.921 1.00 61.09 90 VAL A N 1
ATOM 643 C CA . VAL A 1 90 ? 27.722 -25.527 -8.080 1.00 61.09 90 VAL A CA 1
ATOM 644 C C . VAL A 1 90 ? 28.031 -25.934 -9.517 1.00 61.09 90 VAL A C 1
ATOM 646 O O . VAL A 1 90 ? 27.208 -25.777 -10.418 1.00 61.09 90 VAL A O 1
ATOM 649 N N . LEU A 1 91 ? 29.259 -26.408 -9.738 1.00 48.56 91 LEU A N 1
ATOM 650 C CA . LEU A 1 91 ? 29.584 -27.207 -10.917 1.00 48.56 91 LEU A CA 1
ATOM 651 C C . LEU A 1 91 ? 28.851 -28.540 -10.774 1.00 48.56 91 LEU A C 1
ATOM 653 O O . LEU A 1 91 ? 29.086 -29.284 -9.823 1.00 48.56 91 LEU A O 1
ATOM 657 N N . ARG A 1 92 ? 27.941 -28.799 -11.706 1.00 53.69 92 ARG A N 1
ATOM 658 C CA . ARG A 1 92 ? 27.417 -30.132 -11.990 1.00 53.69 92 ARG A CA 1
ATOM 659 C C . ARG A 1 92 ? 28.061 -30.632 -13.270 1.00 53.69 92 ARG A C 1
ATOM 661 O O . ARG A 1 92 ? 28.244 -29.784 -14.174 1.00 53.69 92 ARG A O 1
#

pLDDT: mean 77.53, std 11.65, range [48.56, 95.12]

Mean predicted aligned error: 16.68 Å

Secondary structure (DSSP, 8-state):
--HHHHHHHHHHHHHHHHHHHTT------TT---------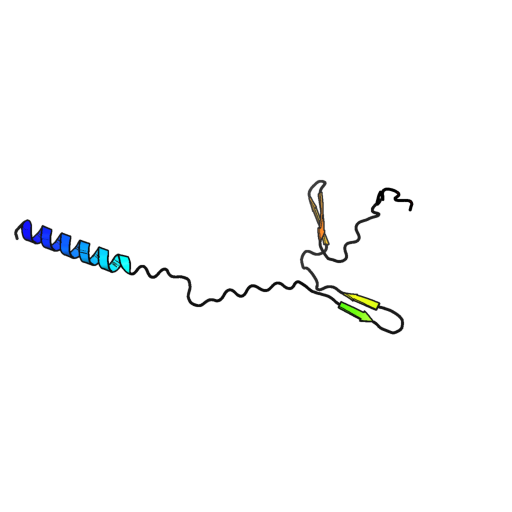--EEEEE-SS-EEEEE---TT-EEEEETTEEEEESTT---------------

Solvent-accessible surface area (backbone atoms only — not comparable to full-atom values): 6396 Å² total; per-residue (Å²): 137,59,74,70,59,55,54,52,52,53,52,53,52,50,52,51,52,56,59,60,62,69,66,67,71,78,81,66,75,70,93,69,76,85,79,86,80,81,84,91,73,52,61,51,76,50,75,59,98,88,52,72,47,77,50,60,57,86,56,95,70,44,44,78,48,75,57,93,95,46,75,47,74,35,55,94,84,61,80,75,67,95,74,85,75,83,72,80,86,78,82,126

Foldseek 3Di:
DDPVVVVVVVVVVVVVVVVVVVPPPVPPPPPDDPDDDDPPFAWDWDDDPPDIDTDGPDDPPAAWDDDDPDIDGDDDPDPPDDDPDPDDDPDD

Sequence (92 aa):
MNRRNWMIVLTAVCLVCLVMGGLVLAQSGGSFALRQYTIDGGGGSSAGSAFVVRGTAGQADAGTASGGTFQINGGFWHSRGPETIYLPFVLR